Protein AF-A0A520QGS3-F1 (afdb_monomer_lite)

Secondary structure (DSSP, 8-state):
----TTTTHHHHTTTT------PPTTSSB-SSGGGSPTT-EEETTTTEEE-TT-GGGS--

Sequence (60 aa):
MRKPLRTLWLVLALGSLGCEAEIPEGVFGCEVDDDCPPELVCRTNVSRCFRTRSPVDAGE

Foldseek 3Di:
DDDDPPVVVVVVVVPPPPCPVPDDWFPFFACAQVSDDPQWGQPNVSRTTDHPPDCVPVDD

Radius of gyration: 21.73 Å; chains: 1; bounding box: 37×26×66 Å

pLDDT: mean 72.28, std 17.51, range [40.47, 94.69]

Structure (mmCIF, N/CA/C/O backbone):
data_AF-A0A520QGS3-F1
#
_entry.id   AF-A0A520QGS3-F1
#
loop_
_atom_site.group_PDB
_atom_site.id
_atom_site.type_symbol
_atom_site.label_atom_id
_atom_site.label_alt_id
_atom_site.label_comp_id
_atom_site.label_asym_id
_atom_site.label_entity_id
_atom_site.label_seq_id
_atom_site.pdbx_PDB_ins_code
_atom_site.Cartn_x
_atom_site.Cartn_y
_atom_site.Cartn_z
_atom_site.occupancy
_atom_site.B_iso_or_equiv
_atom_site.auth_seq_id
_atom_site.auth_comp_id
_atom_site.auth_asym_id
_atom_site.auth_atom_id
_atom_site.pdbx_PDB_model_num
ATOM 1 N N . MET A 1 1 ? -31.720 -9.409 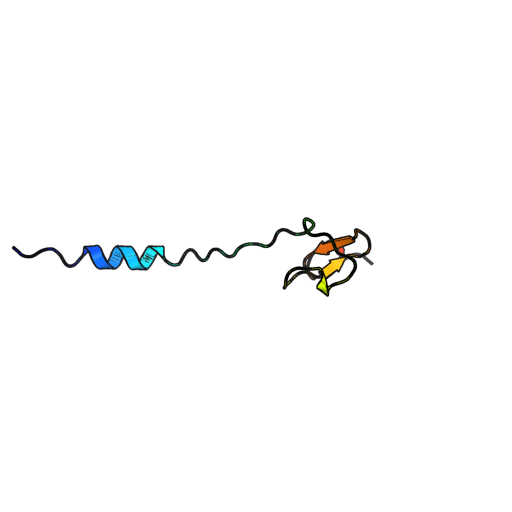51.362 1.00 44.25 1 MET A N 1
ATOM 2 C CA . MET A 1 1 ? -30.542 -8.821 50.685 1.00 44.25 1 MET A CA 1
ATOM 3 C C . MET A 1 1 ? -30.895 -8.568 49.219 1.00 44.25 1 MET A C 1
ATOM 5 O O . MET A 1 1 ? -31.032 -9.527 48.475 1.00 44.25 1 MET A O 1
ATOM 9 N N . ARG A 1 2 ? -31.152 -7.313 48.816 1.00 56.22 2 ARG A N 1
ATOM 10 C CA . ARG A 1 2 ? -31.508 -6.935 47.431 1.00 56.22 2 ARG A CA 1
ATOM 11 C C . ARG A 1 2 ? -30.281 -6.274 46.788 1.00 56.22 2 ARG A C 1
ATOM 13 O O . ARG A 1 2 ? -29.911 -5.182 47.202 1.00 56.22 2 ARG A O 1
ATOM 20 N N . LYS A 1 3 ? -29.608 -6.955 45.854 1.00 56.22 3 LYS A N 1
ATOM 21 C CA . LYS A 1 3 ? -28.456 -6.397 45.120 1.00 56.22 3 LYS A CA 1
ATOM 22 C C . LYS A 1 3 ? -28.966 -5.463 44.009 1.00 56.22 3 LYS A C 1
ATOM 24 O O . LYS A 1 3 ? -29.927 -5.830 43.332 1.00 56.22 3 LYS A O 1
ATOM 29 N N . PRO A 1 4 ? -28.381 -4.266 43.828 1.00 51.00 4 PRO A N 1
ATOM 30 C CA . PRO A 1 4 ? -28.903 -3.274 42.902 1.00 51.00 4 PRO A CA 1
ATOM 31 C C . PRO A 1 4 ? -28.586 -3.661 41.454 1.00 51.00 4 PRO A C 1
ATOM 33 O O . PRO A 1 4 ? -27.441 -3.641 41.017 1.00 51.00 4 PRO A O 1
ATOM 36 N N . LEU A 1 5 ? -29.655 -3.922 40.703 1.00 57.66 5 LEU A N 1
ATOM 37 C CA . LEU A 1 5 ? -29.761 -4.155 39.255 1.00 57.66 5 LEU A CA 1
ATOM 38 C C . LEU A 1 5 ? -29.270 -2.968 38.383 1.00 57.66 5 LEU A C 1
ATOM 40 O O . LEU A 1 5 ? -29.604 -2.868 37.208 1.00 57.66 5 LEU A O 1
ATOM 44 N N . ARG A 1 6 ? -28.522 -2.021 38.962 1.00 55.62 6 ARG A N 1
ATOM 45 C CA . ARG A 1 6 ? -28.067 -0.778 38.318 1.00 55.62 6 ARG A CA 1
ATOM 46 C C . ARG A 1 6 ? -26.718 -0.915 37.617 1.00 55.62 6 ARG A C 1
ATOM 48 O O . ARG A 1 6 ? -26.432 -0.140 36.716 1.00 55.62 6 ARG A O 1
ATOM 55 N N . THR A 1 7 ? -25.907 -1.900 37.993 1.00 54.97 7 THR A N 1
ATOM 56 C CA . THR A 1 7 ? -24.548 -2.061 37.451 1.00 54.97 7 THR A CA 1
ATOM 57 C C . THR A 1 7 ? -24.536 -2.651 36.036 1.00 54.97 7 THR A C 1
ATOM 59 O O . THR A 1 7 ? -23.540 -2.529 35.335 1.00 54.97 7 THR A O 1
ATOM 62 N N . LEU A 1 8 ? -25.645 -3.252 35.585 1.00 54.44 8 LEU A N 1
ATOM 63 C CA . LEU A 1 8 ? -25.710 -3.931 34.286 1.00 54.44 8 LEU A CA 1
ATOM 64 C C . LEU A 1 8 ? -25.731 -2.969 33.084 1.00 54.44 8 LEU A C 1
ATOM 66 O O . LEU A 1 8 ? -25.281 -3.330 32.005 1.00 54.44 8 LEU A O 1
ATOM 70 N N . TRP A 1 9 ? -26.216 -1.737 33.263 1.00 54.66 9 TRP A N 1
ATOM 71 C CA . TRP A 1 9 ? -26.367 -0.774 32.164 1.00 54.66 9 TRP A CA 1
ATOM 72 C C . TRP A 1 9 ? -25.055 -0.114 31.725 1.00 54.66 9 TRP A C 1
ATOM 74 O O . TRP A 1 9 ? -24.935 0.301 30.578 1.00 54.66 9 TRP A O 1
ATOM 84 N N . LEU A 1 10 ? -24.051 -0.054 32.602 1.00 55.25 10 LEU A N 1
ATOM 85 C CA . LEU A 1 10 ? -22.757 0.565 32.290 1.00 55.25 10 LEU A CA 1
ATOM 86 C C . LEU A 1 10 ? -21.911 -0.265 31.315 1.00 55.25 10 LEU A C 1
ATOM 88 O O . LEU A 1 10 ? -21.082 0.290 30.602 1.00 55.25 10 LEU A O 1
ATOM 92 N N . VAL A 1 11 ? -22.133 -1.580 31.251 1.00 58.41 11 VAL A N 1
ATOM 93 C CA . VAL A 1 11 ? -21.304 -2.488 30.443 1.00 58.41 11 VAL A CA 1
ATOM 94 C C . VAL A 1 11 ? -21.672 -2.437 28.955 1.00 58.41 11 VAL A C 1
ATOM 96 O O . VAL A 1 11 ? -20.811 -2.651 28.110 1.00 58.41 11 VAL A O 1
ATOM 99 N N . LEU A 1 12 ? -22.922 -2.095 28.611 1.00 55.62 12 LEU A N 1
ATOM 100 C CA . LEU A 1 12 ? -23.358 -2.009 27.209 1.00 55.62 12 LEU A CA 1
ATOM 101 C C . LEU A 1 12 ? -22.874 -0.743 26.482 1.00 55.62 12 LEU A C 1
ATOM 103 O O . LEU A 1 12 ? -22.810 -0.748 25.258 1.00 55.62 12 LEU A O 1
ATOM 107 N N . ALA A 1 13 ? -22.511 0.324 27.199 1.00 56.75 13 ALA A N 1
ATOM 108 C CA . ALA A 1 13 ? -22.117 1.591 26.577 1.00 56.75 13 ALA A CA 1
ATOM 109 C C . ALA A 1 13 ? -20.652 1.629 26.092 1.00 56.75 13 ALA A C 1
ATOM 111 O O . ALA A 1 13 ? -20.300 2.494 25.298 1.00 56.75 13 ALA A O 1
ATOM 112 N N . LEU A 1 14 ? -19.791 0.708 26.544 1.00 55.84 14 LEU A N 1
ATOM 113 C CA . LEU A 1 14 ? -18.370 0.673 26.154 1.00 55.84 14 LEU A CA 1
ATOM 114 C C . LEU A 1 14 ? -18.087 -0.184 24.906 1.00 55.84 14 LEU A C 1
ATOM 116 O O . LEU A 1 14 ? -16.962 -0.186 24.417 1.00 55.84 14 LEU A O 1
ATOM 120 N N . GLY A 1 15 ? -19.082 -0.908 24.383 1.00 54.81 15 GLY A N 1
ATOM 121 C CA . GLY A 1 15 ? -18.912 -1.829 23.252 1.00 54.81 15 GLY A CA 1
ATOM 122 C C . GLY A 1 15 ? -18.912 -1.182 21.863 1.00 54.81 15 GLY A C 1
ATOM 123 O O . GLY A 1 15 ? -18.775 -1.894 20.876 1.00 54.81 15 GLY A O 1
ATOM 124 N N . SER A 1 16 ? -19.088 0.138 21.762 1.00 57.78 16 SER A N 1
ATOM 125 C CA . SER A 1 16 ? -19.231 0.853 20.485 1.00 57.78 16 SER A CA 1
ATOM 126 C C . SER A 1 16 ? -17.993 1.641 20.050 1.00 57.78 16 SER A C 1
ATOM 128 O O . SER A 1 16 ? -18.081 2.407 19.094 1.00 57.78 16 SER A O 1
ATOM 130 N N . LEU A 1 17 ? -16.831 1.449 20.688 1.00 57.09 17 LEU A N 1
ATOM 131 C CA . LEU A 1 17 ? -15.561 1.820 20.054 1.00 57.09 17 LEU A CA 1
ATOM 132 C C . LEU A 1 17 ? -15.257 0.780 18.972 1.00 57.09 17 LEU A C 1
ATOM 134 O O . LEU A 1 17 ? -14.508 -0.169 19.194 1.00 57.09 17 LEU A O 1
ATOM 138 N N . GLY A 1 18 ? -15.915 0.922 17.821 1.00 56.34 18 GLY A N 1
ATOM 139 C CA . GLY A 1 18 ? -15.533 0.206 16.616 1.00 56.34 18 GLY A CA 1
ATOM 140 C C . GLY A 1 18 ? -14.072 0.521 16.326 1.00 56.34 18 GLY A C 1
ATOM 141 O O . GLY A 1 18 ? -13.721 1.672 16.086 1.00 56.34 18 GLY A O 1
ATOM 142 N N . CYS A 1 19 ? -13.210 -0.491 16.389 1.00 61.12 19 CYS A N 1
ATOM 143 C CA . CYS A 1 19 ? -11.899 -0.404 15.771 1.00 61.12 19 CYS A CA 1
ATOM 144 C C . CYS A 1 19 ? -12.128 -0.375 14.260 1.00 61.12 19 CYS A C 1
ATOM 146 O O . CYS A 1 19 ? -12.127 -1.418 13.606 1.00 61.12 19 CYS A O 1
ATOM 148 N N . GLU A 1 20 ? -12.363 0.809 13.705 1.00 61.47 20 GLU A N 1
ATOM 149 C CA . GLU A 1 20 ? -12.110 1.053 12.293 1.00 61.47 20 GLU A CA 1
ATOM 150 C C . GLU A 1 20 ? -10.591 0.937 12.139 1.00 61.47 20 GLU A C 1
ATOM 152 O O . GLU A 1 20 ? -9.841 1.862 12.438 1.00 61.47 20 GLU A O 1
ATOM 157 N N . ALA A 1 21 ? -10.114 -0.270 11.829 1.00 64.50 21 ALA A N 1
ATOM 158 C CA . ALA A 1 21 ? -8.706 -0.508 11.571 1.00 64.50 21 ALA A CA 1
ATOM 159 C C . ALA A 1 21 ? -8.354 0.222 10.272 1.00 64.50 21 ALA A C 1
ATOM 161 O O . ALA A 1 21 ? -8.567 -0.293 9.176 1.00 64.50 21 ALA A O 1
ATOM 162 N N . GLU A 1 22 ? -7.876 1.456 10.400 1.00 71.81 22 GLU A N 1
ATOM 163 C CA . GLU A 1 22 ? -7.406 2.248 9.274 1.00 71.81 22 GLU A CA 1
ATOM 164 C C . GLU A 1 22 ? -6.231 1.512 8.618 1.00 71.81 22 GLU A C 1
ATOM 166 O O . GLU A 1 22 ? -5.159 1.364 9.207 1.00 71.81 22 GLU A O 1
ATOM 171 N N . ILE A 1 23 ? -6.445 0.997 7.405 1.00 77.50 23 ILE A N 1
ATOM 172 C CA . ILE A 1 23 ? -5.393 0.328 6.638 1.00 77.50 23 ILE A CA 1
ATOM 173 C C . ILE A 1 23 ? -4.379 1.396 6.197 1.00 77.50 23 ILE A C 1
ATOM 175 O O . ILE A 1 23 ? -4.761 2.318 5.469 1.00 77.50 23 ILE A O 1
ATOM 179 N N . PRO A 1 24 ? -3.101 1.297 6.609 1.00 79.12 24 PRO A N 1
ATOM 180 C CA . PRO A 1 24 ? -2.101 2.302 6.278 1.00 79.12 24 PRO A CA 1
ATOM 181 C C . PRO A 1 24 ? -1.727 2.247 4.789 1.00 79.12 24 PRO A C 1
ATOM 183 O O . PRO A 1 24 ? -1.432 1.184 4.238 1.00 79.12 24 PRO A O 1
ATOM 186 N N . GLU A 1 25 ? -1.704 3.410 4.140 1.00 85.31 25 GLU A N 1
ATOM 187 C CA . GLU A 1 25 ? -1.320 3.559 2.731 1.00 85.31 25 GLU A CA 1
ATOM 188 C C . GLU A 1 25 ? 0.205 3.509 2.546 1.00 85.31 25 GLU A C 1
ATOM 190 O O . GLU A 1 25 ? 0.971 3.861 3.443 1.00 85.31 25 GLU A O 1
ATOM 195 N N . GLY A 1 26 ? 0.672 3.075 1.373 1.00 84.69 26 GLY A N 1
ATOM 196 C CA . GLY A 1 26 ? 2.099 3.071 1.026 1.00 84.69 26 GLY A CA 1
ATOM 197 C C . GLY A 1 26 ? 2.951 2.023 1.757 1.00 84.69 26 GLY A C 1
ATOM 198 O O . GLY A 1 26 ? 4.147 1.908 1.487 1.00 84.69 26 GLY A O 1
ATOM 199 N N . VAL A 1 27 ? 2.359 1.233 2.657 1.00 87.25 27 VAL A N 1
ATOM 200 C CA . VAL A 1 27 ? 3.051 0.160 3.392 1.00 87.25 27 VAL A CA 1
ATOM 201 C C . VAL A 1 27 ? 3.093 -1.130 2.578 1.00 87.25 27 VAL A C 1
ATOM 203 O O . VAL A 1 27 ? 4.122 -1.804 2.538 1.00 87.25 27 VAL A O 1
ATOM 206 N N . PHE A 1 28 ? 2.010 -1.447 1.876 1.00 88.75 28 PHE A N 1
ATOM 207 C CA . PHE A 1 28 ? 1.892 -2.660 1.072 1.00 88.75 28 PHE A CA 1
ATOM 208 C C . PHE A 1 28 ? 2.505 -2.447 -0.314 1.00 88.75 28 PHE A C 1
ATOM 210 O O . PHE A 1 28 ? 2.238 -1.431 -0.960 1.00 88.75 28 PHE A O 1
ATOM 217 N N . GLY A 1 29 ? 3.372 -3.372 -0.730 1.00 92.50 29 GLY A N 1
ATOM 218 C CA . GLY A 1 29 ? 3.907 -3.428 -2.090 1.00 92.50 29 GLY A CA 1
ATOM 219 C C . GLY A 1 29 ? 2.943 -4.144 -3.029 1.00 92.50 29 GLY A C 1
ATOM 220 O O . GLY A 1 29 ? 2.197 -5.003 -2.572 1.00 92.50 29 GLY A O 1
ATOM 221 N N . CYS A 1 30 ? 2.961 -3.786 -4.310 1.00 94.69 30 CYS A N 1
ATOM 222 C CA . CYS A 1 30 ? 2.084 -4.382 -5.317 1.00 94.69 30 CYS A CA 1
ATOM 223 C C . CYS A 1 30 ? 2.696 -4.312 -6.719 1.00 94.69 30 CYS A C 1
ATOM 225 O O . CYS A 1 30 ? 3.483 -3.402 -7.015 1.00 94.69 30 CYS A O 1
ATOM 227 N N . GLU A 1 31 ? 2.296 -5.251 -7.574 1.00 94.38 31 GLU A N 1
ATOM 228 C CA . GLU A 1 31 ? 2.504 -5.199 -9.025 1.00 94.38 31 GLU A CA 1
ATOM 229 C C . GLU A 1 31 ? 1.171 -4.969 -9.753 1.00 94.38 31 GLU A C 1
ATOM 231 O O . GLU A 1 31 ? 1.122 -4.225 -10.735 1.00 94.38 31 GLU A O 1
ATOM 236 N N . VAL A 1 32 ? 0.083 -5.538 -9.222 1.00 93.06 32 VAL A N 1
ATOM 237 C CA . VAL A 1 32 ? -1.292 -5.384 -9.714 1.00 93.06 32 VAL A CA 1
ATOM 238 C C . VAL A 1 32 ? -2.258 -5.053 -8.571 1.00 93.06 32 VAL A C 1
ATOM 240 O O . VAL A 1 32 ? -1.926 -5.192 -7.396 1.00 93.06 32 VAL A O 1
ATOM 243 N N . ASP A 1 33 ? -3.475 -4.614 -8.897 1.00 90.38 33 ASP A N 1
ATOM 244 C CA . ASP A 1 33 ? -4.480 -4.213 -7.896 1.00 90.38 33 ASP A CA 1
ATOM 245 C C . ASP A 1 33 ? -4.899 -5.346 -6.950 1.00 90.38 33 ASP A C 1
ATOM 247 O O . ASP A 1 33 ? -5.218 -5.090 -5.792 1.00 90.38 33 ASP A O 1
ATOM 251 N N . ASP A 1 34 ? -4.850 -6.596 -7.414 1.00 92.25 34 ASP A N 1
ATOM 252 C CA . ASP A 1 34 ? -5.201 -7.782 -6.620 1.00 92.25 34 ASP A CA 1
ATOM 253 C C . ASP A 1 34 ? -4.197 -8.058 -5.481 1.00 92.25 34 ASP A C 1
ATOM 255 O O . ASP A 1 34 ? -4.532 -8.730 -4.508 1.00 92.25 34 ASP A O 1
ATOM 259 N N . ASP A 1 35 ? -2.979 -7.501 -5.556 1.00 91.81 35 ASP A N 1
ATOM 260 C CA . ASP A 1 35 ? -2.000 -7.572 -4.462 1.00 91.81 35 ASP A CA 1
ATOM 261 C C . ASP A 1 35 ? -2.381 -6.659 -3.281 1.00 91.81 35 ASP A C 1
ATOM 263 O O . ASP A 1 35 ? -1.835 -6.788 -2.179 1.00 91.81 35 ASP A O 1
ATOM 267 N N . CYS A 1 36 ? -3.282 -5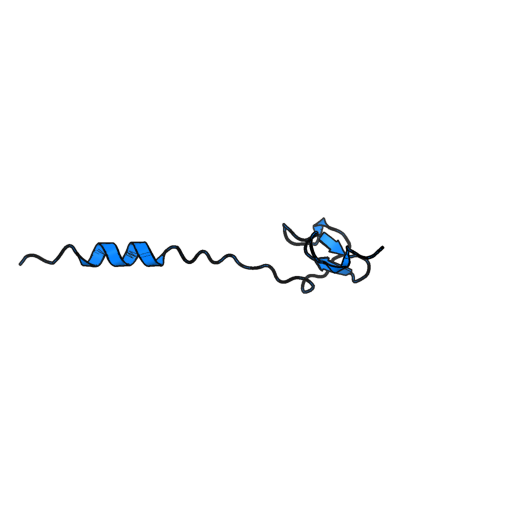.697 -3.505 1.00 91.81 36 CYS A N 1
ATOM 268 C CA . CYS A 1 36 ? -3.634 -4.691 -2.519 1.00 91.81 36 CYS A CA 1
ATOM 269 C C . CYS A 1 36 ? -4.787 -5.134 -1.602 1.00 91.81 36 CYS A C 1
ATOM 271 O O . CYS A 1 36 ? -5.711 -5.831 -2.022 1.00 91.81 36 CYS A O 1
ATOM 273 N N . PRO A 1 37 ? -4.782 -4.686 -0.331 1.00 89.81 37 PRO A N 1
ATOM 274 C CA . PRO A 1 37 ? -5.933 -4.830 0.550 1.00 89.81 37 PRO A CA 1
ATOM 275 C C . PRO A 1 37 ? -7.203 -4.228 -0.069 1.00 89.81 37 PRO A C 1
ATOM 277 O O . PRO A 1 37 ? -7.110 -3.274 -0.850 1.00 89.81 37 PRO A O 1
ATOM 280 N N . PRO A 1 38 ? -8.394 -4.707 0.334 1.00 83.56 38 PRO A N 1
ATOM 281 C CA . PRO A 1 38 ? -9.643 -4.085 -0.083 1.00 83.56 38 PRO A CA 1
ATOM 282 C C . PRO A 1 38 ? -9.627 -2.589 0.263 1.00 83.56 38 PRO A C 1
ATOM 284 O O . PRO A 1 38 ? -9.103 -2.192 1.301 1.00 83.56 38 PRO A O 1
ATOM 287 N N . GLU A 1 39 ? -10.204 -1.774 -0.621 1.00 84.44 39 GLU A N 1
ATOM 288 C CA . GLU A 1 39 ? -10.197 -0.299 -0.575 1.00 84.44 39 GLU A CA 1
ATOM 289 C C . GLU A 1 39 ? -8.883 0.396 -0.982 1.00 84.44 39 GLU A C 1
ATOM 291 O O . GLU A 1 39 ? -8.827 1.631 -1.006 1.00 84.44 39 GLU A O 1
ATOM 296 N N . LEU A 1 40 ? -7.848 -0.362 -1.359 1.00 90.75 40 LEU A N 1
ATOM 297 C CA . LEU A 1 40 ? -6.609 0.165 -1.935 1.00 90.75 40 LEU A CA 1
ATOM 298 C C . LEU A 1 40 ? -6.439 -0.269 -3.401 1.00 90.75 40 LEU A C 1
ATOM 300 O O . LEU A 1 40 ? -7.019 -1.251 -3.850 1.00 90.75 40 LEU A O 1
ATOM 304 N N . VAL A 1 41 ? -5.645 0.500 -4.143 1.00 91.75 41 VAL A N 1
ATOM 305 C CA . VAL A 1 41 ? -5.332 0.334 -5.570 1.00 91.75 41 VAL A CA 1
ATOM 306 C C . VAL A 1 41 ? -3.816 0.381 -5.736 1.00 91.75 41 VAL A C 1
ATOM 308 O O . VAL A 1 41 ? -3.129 1.130 -5.024 1.00 91.75 41 VAL A O 1
ATOM 311 N N . CYS A 1 42 ? -3.281 -0.410 -6.660 1.00 92.69 42 CYS A N 1
ATOM 312 C CA . CYS A 1 42 ? -1.857 -0.467 -6.913 1.00 92.69 42 CYS A CA 1
ATOM 313 C C . CYS A 1 42 ? -1.392 0.729 -7.744 1.00 92.69 42 CYS A C 1
ATOM 315 O O . CYS A 1 42 ? -1.715 0.877 -8.923 1.00 92.69 42 CYS A O 1
ATOM 317 N N . ARG A 1 43 ? -0.547 1.577 -7.150 1.00 91.25 43 ARG A N 1
ATOM 318 C CA . ARG A 1 43 ? 0.184 2.603 -7.896 1.00 91.25 43 ARG A CA 1
ATOM 319 C C . ARG A 1 43 ? 1.496 2.021 -8.393 1.00 91.25 43 ARG A C 1
ATOM 321 O O . ARG A 1 43 ? 2.524 2.113 -7.719 1.00 91.25 43 ARG A O 1
ATOM 328 N N . THR A 1 44 ? 1.458 1.468 -9.600 1.00 88.94 44 THR A N 1
ATOM 329 C CA . THR A 1 44 ? 2.603 0.839 -10.281 1.00 88.94 44 THR A CA 1
ATOM 330 C C . THR A 1 44 ? 3.825 1.755 -10.402 1.00 88.94 44 THR A C 1
ATOM 332 O O . THR A 1 44 ? 4.944 1.269 -10.294 1.00 88.94 44 THR A O 1
ATOM 335 N N . ASN A 1 45 ? 3.640 3.080 -10.498 1.00 88.25 45 ASN A N 1
ATOM 336 C CA . ASN A 1 45 ? 4.731 4.073 -10.515 1.00 88.25 45 ASN A CA 1
ATOM 337 C C . ASN A 1 45 ? 5.669 3.995 -9.299 1.00 88.25 45 ASN A C 1
ATOM 339 O O . ASN A 1 45 ? 6.838 4.363 -9.389 1.00 88.25 45 ASN A O 1
ATOM 343 N N . VAL A 1 46 ? 5.152 3.553 -8.152 1.00 91.06 46 VAL A N 1
ATOM 344 C CA . VAL A 1 46 ? 5.915 3.401 -6.905 1.00 91.06 46 VAL A CA 1
ATOM 345 C C . VAL A 1 46 ? 5.831 1.979 -6.345 1.00 91.06 46 VAL A C 1
ATOM 347 O O . VAL A 1 46 ? 6.386 1.725 -5.279 1.00 91.06 46 VAL A O 1
ATOM 350 N N . SER A 1 47 ? 5.153 1.063 -7.050 1.00 93.69 47 SER A N 1
ATOM 351 C CA . SER A 1 47 ? 4.884 -0.327 -6.649 1.00 93.69 47 SER A CA 1
ATOM 352 C C . SER A 1 47 ? 4.303 -0.442 -5.234 1.00 93.69 47 SER A C 1
ATOM 354 O O . SER A 1 47 ? 4.752 -1.259 -4.425 1.00 93.69 47 SER A O 1
ATOM 356 N N . ARG A 1 48 ? 3.341 0.430 -4.897 1.00 93.69 48 ARG A N 1
ATOM 357 C CA . ARG A 1 48 ? 2.709 0.505 -3.566 1.00 93.69 48 ARG A CA 1
ATOM 358 C C . ARG A 1 48 ? 1.201 0.738 -3.651 1.00 93.69 48 ARG A C 1
ATOM 360 O O . ARG A 1 48 ? 0.721 1.393 -4.573 1.00 93.69 48 ARG A O 1
ATOM 367 N N . CYS A 1 49 ? 0.480 0.264 -2.639 1.00 93.00 49 CYS A N 1
ATOM 368 C CA . CYS A 1 49 ? -0.972 0.397 -2.529 1.00 93.00 49 CYS A CA 1
ATOM 369 C C . CYS A 1 49 ? -1.404 1.731 -1.895 1.00 93.00 49 CYS A C 1
ATOM 371 O O . CYS A 1 49 ? -0.906 2.102 -0.827 1.00 93.00 49 CYS A O 1
ATOM 373 N N . PHE A 1 50 ? -2.372 2.415 -2.512 1.00 90.62 50 PHE A N 1
ATOM 374 C CA . PHE A 1 50 ? -2.969 3.669 -2.023 1.00 90.62 50 PHE A CA 1
ATOM 375 C C . PHE A 1 50 ? -4.481 3.693 -2.243 1.00 90.62 50 PHE A C 1
ATOM 377 O O . PHE A 1 50 ? -5.002 2.993 -3.106 1.00 90.62 50 PHE A O 1
ATOM 384 N N . ARG A 1 51 ? -5.200 4.537 -1.504 1.00 87.50 51 ARG A N 1
ATOM 385 C CA . ARG A 1 51 ? -6.622 4.790 -1.750 1.00 87.50 51 ARG A CA 1
ATOM 386 C C . ARG A 1 51 ? -6.796 5.534 -3.070 1.00 87.50 51 ARG A C 1
ATOM 388 O O . ARG A 1 51 ? -6.051 6.460 -3.388 1.00 87.50 51 ARG A O 1
ATOM 395 N N . THR A 1 52 ? -7.863 5.210 -3.792 1.00 73.88 52 THR A N 1
ATOM 396 C CA . THR A 1 52 ? -8.219 5.836 -5.080 1.00 73.88 52 THR A CA 1
ATOM 397 C C . THR A 1 52 ? -8.460 7.347 -4.974 1.00 73.88 52 THR A C 1
ATOM 399 O O . THR A 1 52 ? -8.389 8.060 -5.964 1.00 73.88 52 THR A O 1
ATOM 402 N N . ARG A 1 53 ? -8.755 7.854 -3.768 1.00 62.16 53 ARG A N 1
ATOM 403 C CA . ARG A 1 53 ? -8.968 9.285 -3.487 1.00 62.16 53 ARG A CA 1
ATOM 404 C C . ARG A 1 53 ? -7.742 9.990 -2.907 1.00 62.16 53 ARG A C 1
ATOM 406 O O . ARG A 1 53 ? -7.882 11.084 -2.364 1.00 62.16 53 ARG A O 1
ATOM 413 N N . SER A 1 54 ? -6.558 9.386 -2.968 1.00 54.94 54 SER A N 1
ATOM 414 C CA . SER A 1 54 ? -5.365 10.051 -2.455 1.00 54.94 54 SER A CA 1
ATOM 415 C C . SER A 1 54 ? -4.959 11.197 -3.392 1.00 54.94 54 SER A C 1
ATOM 417 O O . SER A 1 54 ? -4.754 10.943 -4.582 1.00 54.94 54 SER A O 1
ATOM 419 N N . PRO A 1 55 ? -4.807 12.442 -2.881 1.00 54.31 55 PRO A N 1
ATOM 420 C CA . PRO A 1 55 ? -4.739 13.700 -3.651 1.00 54.31 55 PRO A CA 1
ATOM 421 C C . PRO A 1 55 ? -3.563 13.823 -4.633 1.00 54.31 55 PRO A C 1
ATOM 423 O O . PRO A 1 55 ? -3.430 14.834 -5.312 1.00 54.31 55 PRO A O 1
ATOM 426 N N . VAL A 1 56 ? -2.721 12.797 -4.733 1.00 55.62 56 VAL A N 1
ATOM 427 C CA . VAL A 1 56 ? -1.636 12.692 -5.716 1.00 55.62 56 VAL A CA 1
ATOM 428 C C . VAL A 1 56 ? -2.169 12.549 -7.155 1.00 55.62 56 VAL A C 1
ATOM 430 O O . VAL A 1 56 ? -1.437 12.847 -8.085 1.00 55.62 56 VAL A O 1
ATOM 433 N N . ASP A 1 57 ? -3.436 12.161 -7.344 1.00 50.50 57 ASP A N 1
ATOM 434 C CA . ASP A 1 57 ? -4.078 12.021 -8.668 1.00 50.50 57 ASP A CA 1
ATOM 435 C C . ASP A 1 57 ? -4.738 13.314 -9.199 1.00 50.50 57 ASP A C 1
ATOM 437 O O . ASP A 1 57 ? -5.266 13.335 -10.304 1.00 50.50 57 ASP A O 1
ATOM 441 N N . ALA A 1 58 ? -4.731 14.419 -8.442 1.00 50.09 58 ALA A N 1
ATOM 442 C CA . ALA A 1 58 ? -5.332 15.691 -8.870 1.00 50.09 58 ALA A CA 1
ATOM 443 C C . ALA A 1 58 ? -4.321 16.613 -9.580 1.00 50.09 58 ALA A C 1
ATOM 445 O O . ALA A 1 58 ? -4.249 17.808 -9.285 1.00 50.09 58 ALA A O 1
ATOM 446 N N . GLY A 1 59 ? -3.496 16.055 -10.466 1.00 48.31 59 GLY A N 1
ATOM 447 C CA . GLY A 1 59 ? -2.411 16.789 -11.113 1.00 48.31 59 GLY A CA 1
ATOM 448 C C . GLY A 1 59 ? -1.907 16.116 -12.382 1.00 48.31 59 GLY A C 1
ATOM 449 O O . GLY A 1 59 ? -0.752 15.702 -12.428 1.00 48.31 59 GLY A O 1
ATOM 450 N N . GLU A 1 60 ? -2.769 16.040 -13.393 1.00 40.47 60 GLU A N 1
ATOM 451 C CA . GLU A 1 60 ? -2.379 15.979 -14.807 1.00 40.47 60 GLU A CA 1
ATOM 452 C C . GLU A 1 60 ? -2.881 17.228 -15.543 1.00 40.47 60 GLU A C 1
ATOM 454 O O . GLU A 1 60 ? -4.007 17.689 -15.238 1.00 40.47 60 GLU A O 1
#

=== Feature glossary ===
Key to the feature types in this record:

Secondary structure (8-state, DSSP). Secondary structure is the local, repeating backbone conformation. DSSP classifies it into eight states by reading the hydrogen-bond network: three helix types (H, G, I), two β types (E, B), two non-regular types (T, S), and unstructured coil (-).

Backbone torsions (φ/ψ). Backbone dihedral angles. Every residue except chain termini has a φ (preceding-C → N → Cα → C) and a ψ (N → Cα → C → next-N). They are reported in degrees following the IUPAC sign convention. Secondary structure is essentially a statement about which (φ, ψ) basin each residue occupies.

Predicted aligned error. Predicted Aligned Error (PAE) is an AlphaFold confidence matrix: entry (i, j) is the expected error in the position of residue j, in ångströms, when the prediction is superimposed on the true structure at residue i. Low PAE within a block of residues means that block is internally rigid and well-predicted; high PAE between two blocks means their relative placement is uncertain even if each block individually is confident.

B-factor. B-factor (Debye–Waller factor) reflects atomic displacement in the crystal lattice. It is an experimental observable (units Å²), not a prediction; low values mean the atom is pinned down, high values mean it moves or is heterogeneous across the crystal.

Secondary structure (3-state, P-SEA). Three-state secondary structure (P-SEA) collapses the eight DSSP classes into helix (a), strand (b), and coil (c). P-SEA assigns these from Cα geometry alone — distances and angles — without requiring backbone oxygen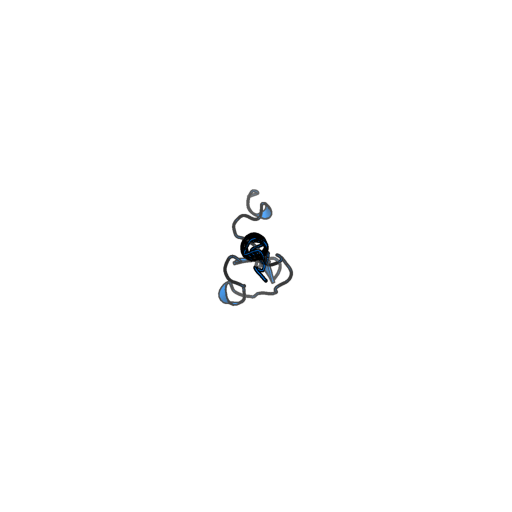s, so it works on any Cα trace.

Sequence. Primary structure: the covalent order of the twenty standard amino acids along the backbone. Two proteins with the same sequence will (almost always) fold to th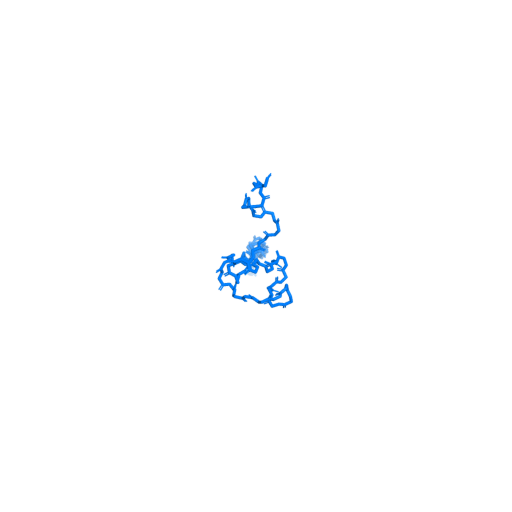e same structure; two with 30% identity often share a fold but not the details.

pLDDT. pLDDT is the predicted lDDT-Cα score: AlphaFold's confidence that the local environment of each residue (all inter-atomic distances within 15 Å) is correctly placed. It is a per-residue number between 0 and 100, with higher meaning more reliable.

InterPro / GO / CATH / organism. Functional annotations link the protein to curated databases. InterPro entries identify conserved domains and families by matching the sequence against member-database signatures (Pfam, PROSITE, CDD, …). Gene Ontology (GO) terms describe molecular function, biological process, and cellular component in a controlled vocabulary. CATH places the structure in a hierarchical fold classification (Class/Architecture/Topology/Homologous-superfamily). The organism is the source species.

Contact-map, Ramachandran, and PAE plots. Three diagnostic plots accompany the record. The Cα contact map visualizes the tertiary structure as a 2D adjacency matrix (8 Å cutoff, sequence-local contacts suppressed). The Ramachandran plot shows the distribution of backbone (φ, ψ) torsions, with points in the α and β basins reflecting secondary structure content. The PAE plot shows AlphaFold's inter-residue confidence as a color matrix.

mmCIF coordinates. The mmCIF table is the protein's shape written out atom by atom. For each backbone N, Cα, C, and carbonyl O, it records an (x, y, z) coordinate triple in Å plus the residue type, chain letter, and residue number.

Radius of gyration, Cα contacts, bounding box. Three whole-structure scalars: the radius of gyration (RMS distance of Cα from centroid, in Å), the count of Cα–Cα contacts (pairs closer than 8 Å and separated by more than four residues 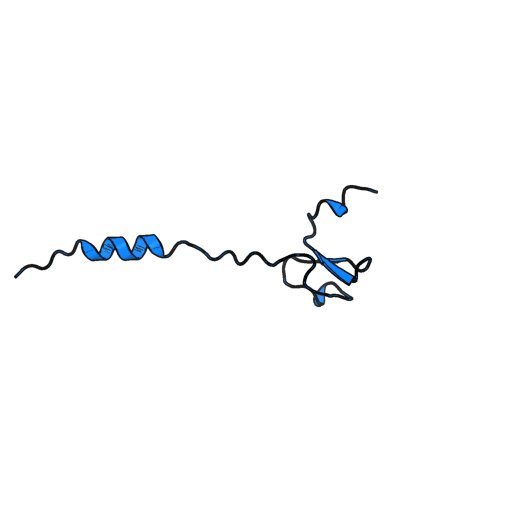in sequence — i.e. tertiary, not local, contacts), and the bounding-box dimensions. Together they distinguish compact globular folds from extended fibres or disordered chains.

Foldseek 3Di. The Foldseek 3Di string encodes local tertiary geometry as a 20-letter alphabet — one character per residue — derived from the relative positions of nearby Cα atoms. Unlike the amino-acid sequence, 3Di is a direct function of the 3D structure, so two proteins with the same fold have similar 3Di strings even at low sequence identity.

Rendered structure images. Six rendered views show the 3D structure from the faces of a cube — i.e. along ±x, ±y, ±z. Rendering representation is drawn randomly per protein from cartoon (secondary-structure ribbons), sticks (backbone bonds), or molecular surface; coloring is either N→C rainbow (blue at the N-terminus through red at the C-terminus) or one color per chain.

Nearest PDB structures. The Foldseek neighbor list gives the closest expe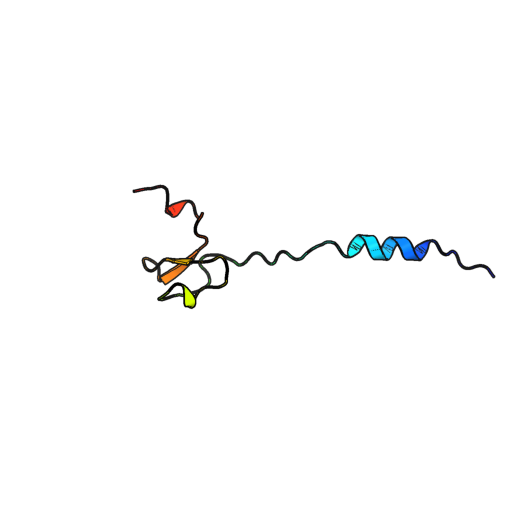rimentally determined structures in the PDB, ranked by structural alignment. TM-score near 1 means near-identical fold; near 0.3 means only rough topology match. This is how one finds what a novel AlphaFold prediction most resembles in the solved-structure universe.

Solvent-accessible surface area. SASA measures how much of the protein is reachable by solvent. It is computed by rolling a water-sized probe over the atomic surface and summing the exposed area (Å²). Per-residue SASA distinguishes core (buried, low SASA) from surface (exposed, high SASA) residues; total SASA is a whole-molecule size measure.